Protein AF-A0A6V7JQ93-F1 (afdb_monomer)

Sequence (84 aa):
AQYLIFEKMREEGFVAGAEDVRLTVEILVPSAQVGRIIGKGGQNVRELQRVTGSVIKLSEQQSSPPSADEETTVHIIGPFFSVQ

InterPro domains:
  IPR004087 K Homology domain [SM00322] (21-84)
  IPR004088 K Homology domain, type 1 [PF00013] (24-80)
  IPR036612 K Homology domain, type 1 supe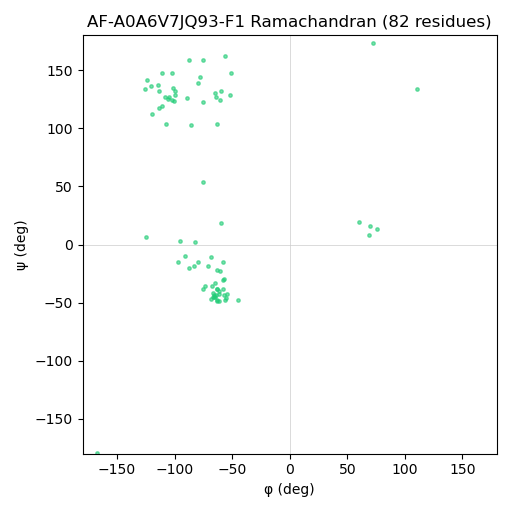rfamily [SSF54791] (19-83)

Nearest PDB structures (foldseek):
  1wvn-assembly1_A  TM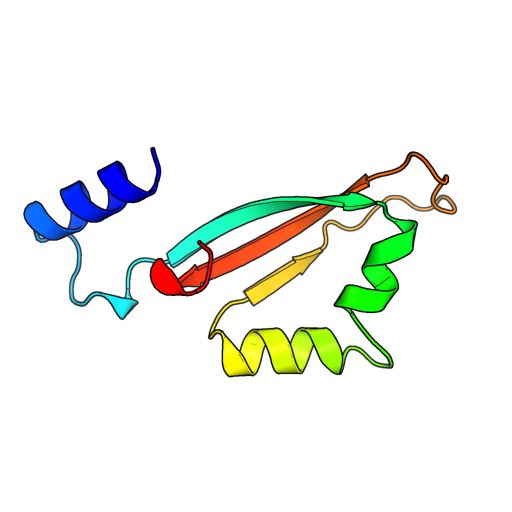=8.895E-01  e=5.862E-05  Homo sapiens
  4lij-assembly1_C  TM=8.550E-01  e=1.488E-04  Homo sapiens
  1dtj-assembly1_A  TM=8.507E-01  e=1.488E-04  Homo sapiens
  6y24-assembly1_A  TM=8.181E-01  e=3.134E-04  Homo sapiens
  1we8-assembly1_A  TM=8.355E-01  e=3.316E-03  Mus musculus

Foldseek 3Di:
DVVVVLVVCVVVVVDPDLFPDKDKDKDWDFPVCVCVCCDDVSPNVVVLCVVLVWDKDWDDDDPDDRDRPDIIIIIIIGGPVSRD

Radius of gyration: 15.51 Å; Cα contacts (8 Å, |Δi|>4): 112; chains: 1; bounding box: 40×21×38 Å

Structure (mmCIF, N/CA/C/O backbone):
data_AF-A0A6V7JQ93-F1
#
_entry.id   AF-A0A6V7JQ93-F1
#
loop_
_atom_site.group_PDB
_atom_site.id
_atom_site.type_symbol
_atom_site.label_atom_id
_atom_site.label_alt_id
_atom_site.label_comp_id
_atom_site.label_asym_id
_atom_site.label_entity_id
_atom_site.label_seq_id
_atom_site.pdbx_PDB_ins_code
_atom_site.Cartn_x
_atom_site.Cartn_y
_atom_site.Cartn_z
_atom_site.occupancy
_atom_site.B_iso_or_equiv
_atom_site.auth_seq_id
_atom_site.auth_comp_id
_atom_site.auth_asym_id
_atom_site.auth_atom_id
_atom_site.pdbx_PDB_model_num
ATOM 1 N N . ALA A 1 1 ? 12.845 11.077 -2.598 1.00 75.94 1 ALA A N 1
ATOM 2 C CA . ALA A 1 1 ? 14.034 10.240 -2.317 1.00 75.94 1 ALA A CA 1
ATOM 3 C C . ALA A 1 1 ? 13.944 8.870 -2.993 1.00 75.94 1 ALA A C 1
ATOM 5 O O . ALA A 1 1 ? 14.834 8.557 -3.768 1.00 75.94 1 ALA A O 1
ATOM 6 N N . GLN A 1 2 ? 12.872 8.093 -2.783 1.00 78.69 2 GLN A N 1
ATOM 7 C CA . GLN A 1 2 ? 12.703 6.749 -3.372 1.00 78.69 2 GLN A CA 1
ATOM 8 C C . GLN A 1 2 ? 12.846 6.708 -4.907 1.00 78.69 2 GLN A C 1
ATOM 10 O O . GLN A 1 2 ? 13.563 5.856 -5.415 1.00 78.69 2 GLN A O 1
ATOM 15 N N . TYR A 1 3 ? 12.269 7.677 -5.633 1.00 80.81 3 TYR A N 1
ATOM 16 C CA . TYR A 1 3 ? 12.450 7.808 -7.091 1.00 80.81 3 TYR A CA 1
ATOM 17 C C . TYR A 1 3 ? 13.922 7.942 -7.511 1.00 80.81 3 TYR A C 1
ATOM 19 O O . TYR A 1 3 ? 14.362 7.279 -8.439 1.00 80.81 3 TYR A O 1
ATOM 27 N N . LEU A 1 4 ? 14.706 8.756 -6.796 1.00 84.56 4 LEU A N 1
ATOM 28 C CA . LEU A 1 4 ? 16.124 8.966 -7.111 1.00 84.56 4 LEU A CA 1
ATOM 29 C C . LEU A 1 4 ? 16.951 7.698 -6.862 1.00 84.56 4 LEU A C 1
ATOM 31 O O . LEU A 1 4 ? 17.874 7.415 -7.614 1.00 84.56 4 LEU A O 1
ATOM 35 N N . ILE A 1 5 ? 16.604 6.925 -5.827 1.00 85.38 5 ILE A N 1
ATOM 36 C CA . ILE A 1 5 ? 17.244 5.635 -5.535 1.00 85.38 5 ILE A CA 1
ATOM 37 C C . ILE A 1 5 ? 16.920 4.627 -6.644 1.00 85.38 5 ILE A C 1
ATOM 39 O O . ILE A 1 5 ? 17.823 3.958 -7.136 1.00 85.38 5 ILE A O 1
ATOM 43 N N . PHE A 1 6 ? 15.659 4.559 -7.075 1.00 81.31 6 PHE A N 1
ATOM 44 C CA . PHE A 1 6 ? 15.234 3.699 -8.178 1.00 81.31 6 PHE A CA 1
ATOM 45 C C . PHE A 1 6 ? 15.932 4.056 -9.500 1.00 81.31 6 PHE A C 1
ATOM 47 O O . PHE A 1 6 ? 16.497 3.177 -10.148 1.00 81.31 6 PHE A O 1
ATOM 54 N N . GLU A 1 7 ? 15.956 5.341 -9.869 1.00 81.44 7 GLU A N 1
ATOM 55 C CA . GLU A 1 7 ? 16.676 5.835 -11.052 1.00 81.44 7 GLU A CA 1
ATOM 56 C C . GLU A 1 7 ? 18.155 5.438 -11.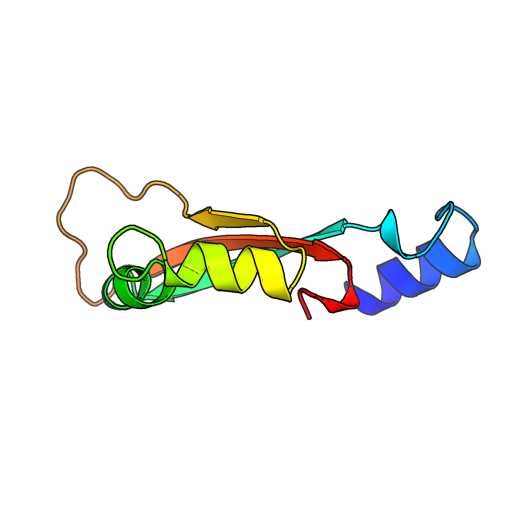002 1.00 81.44 7 GLU A C 1
ATOM 58 O O . GLU A 1 7 ? 18.678 4.885 -11.968 1.00 81.44 7 GLU A O 1
ATOM 63 N N . LYS A 1 8 ? 18.807 5.631 -9.849 1.00 84.81 8 LYS A N 1
ATOM 64 C CA . LYS A 1 8 ? 20.219 5.292 -9.657 1.00 84.81 8 LYS A CA 1
ATOM 65 C C . LYS A 1 8 ? 20.487 3.789 -9.786 1.00 84.81 8 LYS A C 1
ATOM 67 O O . LYS A 1 8 ? 21.439 3.394 -10.451 1.00 84.81 8 LYS A O 1
ATOM 72 N N . MET A 1 9 ? 19.629 2.950 -9.200 1.00 80.75 9 MET A N 1
ATOM 73 C CA . MET A 1 9 ? 19.712 1.488 -9.322 1.00 80.75 9 MET A CA 1
ATOM 74 C C . MET A 1 9 ? 19.554 1.021 -10.774 1.00 80.75 9 MET A C 1
ATOM 76 O O . MET A 1 9 ? 20.263 0.112 -11.211 1.00 80.75 9 MET A O 1
ATOM 80 N N . ARG A 1 10 ? 18.644 1.652 -11.528 1.00 77.56 10 ARG A N 1
ATOM 81 C CA . ARG A 1 10 ? 18.428 1.378 -12.954 1.00 77.56 10 ARG A CA 1
ATOM 82 C C . ARG A 1 10 ? 19.649 1.765 -13.792 1.00 77.56 10 ARG A C 1
ATOM 84 O O . ARG A 1 10 ? 20.056 0.988 -14.649 1.00 77.56 10 ARG A O 1
ATOM 91 N N . GLU A 1 11 ? 20.232 2.937 -13.543 1.00 82.00 11 GLU A N 1
ATOM 92 C CA . GLU A 1 11 ? 21.432 3.425 -14.243 1.00 82.00 11 GLU A CA 1
ATOM 93 C C . GLU A 1 11 ? 22.659 2.537 -14.014 1.00 82.00 11 GLU A C 1
ATOM 95 O O . GLU A 1 11 ? 23.435 2.307 -14.938 1.00 82.00 11 GLU A O 1
ATOM 100 N N . GLU A 1 12 ? 22.832 2.017 -12.799 1.00 81.75 12 GLU A N 1
ATOM 101 C CA . GLU A 1 12 ? 23.982 1.181 -12.435 1.00 81.75 12 GLU A CA 1
ATOM 102 C C . GLU A 1 12 ? 23.826 -0.293 -12.846 1.00 81.75 12 GLU A C 1
ATOM 104 O O . GLU A 1 12 ? 24.712 -1.105 -12.584 1.00 81.75 12 GLU A O 1
ATOM 109 N N . GLY A 1 13 ? 22.723 -0.657 -13.510 1.00 71.69 13 GLY A N 1
ATOM 110 C CA . GLY A 1 13 ? 22.505 -2.014 -14.017 1.00 71.69 13 GLY A CA 1
ATOM 111 C C . GLY A 1 13 ? 22.278 -3.062 -12.923 1.00 71.69 13 GLY A C 1
ATOM 112 O O . GLY A 1 13 ? 22.339 -4.256 -13.202 1.00 71.69 13 GLY A O 1
ATOM 113 N N . PHE A 1 14 ? 21.978 -2.638 -11.689 1.00 69.25 14 PHE A N 1
ATOM 114 C CA . PHE A 1 14 ? 21.625 -3.530 -10.575 1.00 69.25 14 PHE A CA 1
ATOM 115 C C . PHE A 1 14 ? 20.265 -4.218 -10.761 1.00 69.25 14 PHE A C 1
ATOM 117 O O . PHE A 1 14 ? 19.916 -5.122 -10.005 1.00 69.25 14 PHE A O 1
ATOM 124 N N . VAL A 1 15 ? 19.488 -3.782 -11.752 1.00 64.56 15 VAL A N 1
ATOM 125 C CA . VAL A 1 15 ? 18.118 -4.224 -11.992 1.00 64.56 15 VAL A CA 1
ATOM 126 C C . VAL A 1 15 ? 18.093 -5.115 -13.230 1.00 64.56 15 VAL A C 1
ATOM 128 O O . VAL A 1 15 ? 18.137 -4.622 -14.358 1.00 64.56 15 VAL A O 1
ATOM 131 N N . ALA A 1 16 ? 17.995 -6.430 -13.031 1.00 57.22 16 ALA A N 1
ATOM 132 C CA . ALA A 1 16 ? 17.794 -7.411 -14.098 1.00 57.22 16 ALA 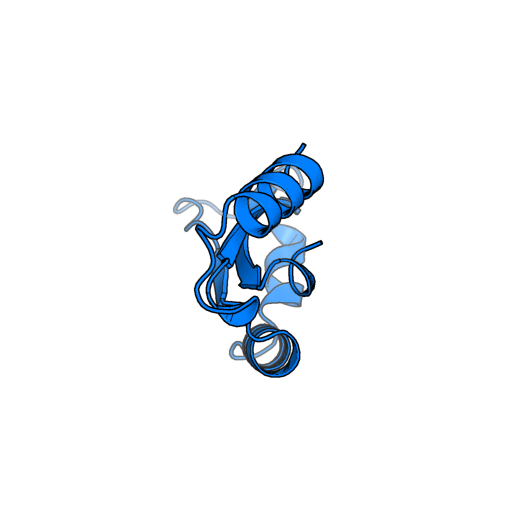A CA 1
ATOM 133 C C . ALA A 1 16 ? 16.332 -7.394 -14.604 1.00 57.22 16 ALA A C 1
ATOM 135 O O . ALA A 1 16 ? 15.661 -8.412 -14.656 1.00 57.22 16 ALA A O 1
ATOM 136 N N . GLY A 1 17 ? 15.829 -6.218 -14.991 1.00 60.75 17 GLY A N 1
ATOM 137 C CA . GLY A 1 17 ? 14.443 -6.002 -15.419 1.00 60.75 17 GLY A CA 1
ATOM 138 C C . GLY A 1 17 ? 13.637 -5.179 -14.412 1.00 60.75 17 GLY A C 1
ATOM 139 O O . GLY A 1 17 ? 13.682 -5.412 -13.209 1.00 60.75 17 GLY A O 1
ATOM 140 N N . ALA A 1 18 ? 12.891 -4.184 -14.903 1.00 57.06 18 ALA A N 1
ATOM 141 C CA . ALA A 1 18 ? 12.165 -3.210 -14.077 1.00 57.06 18 ALA A CA 1
ATOM 142 C C . ALA A 1 18 ? 11.139 -3.830 -13.099 1.00 57.06 18 ALA A C 1
ATOM 144 O O . ALA A 1 18 ? 10.699 -3.154 -12.172 1.00 57.06 18 ALA A O 1
ATOM 145 N N . GLU A 1 19 ? 10.777 -5.102 -13.287 1.00 61.41 19 GLU A N 1
ATOM 146 C CA . GLU A 1 19 ? 9.854 -5.852 -12.428 1.00 61.41 19 GLU A CA 1
ATOM 147 C C . GLU A 1 19 ? 10.501 -6.395 -11.138 1.00 61.41 19 GLU A C 1
ATOM 149 O O . GLU A 1 19 ? 9.780 -6.739 -10.197 1.00 61.41 19 GLU A O 1
ATOM 154 N N . ASP A 1 20 ? 11.837 -6.417 -11.049 1.00 68.94 20 ASP A N 1
ATOM 155 C CA . ASP A 1 20 ? 12.555 -6.943 -9.878 1.00 68.94 20 ASP A CA 1
ATOM 156 C C . ASP A 1 20 ? 12.684 -5.930 -8.733 1.00 68.94 20 ASP A C 1
ATOM 158 O O . ASP A 1 20 ? 12.915 -6.313 -7.581 1.00 68.94 20 ASP A O 1
ATOM 162 N N . VAL A 1 21 ? 12.501 -4.631 -8.999 1.00 77.00 21 VAL A N 1
ATOM 163 C CA . VAL A 1 21 ? 12.571 -3.619 -7.937 1.00 77.00 21 VAL A CA 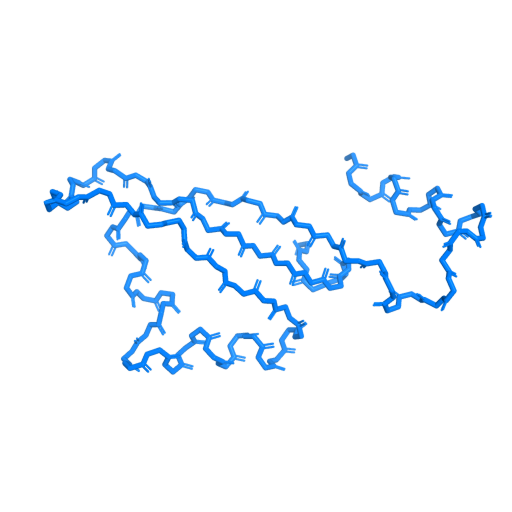1
ATOM 164 C C . VAL A 1 21 ? 11.220 -3.478 -7.261 1.00 77.00 21 VAL A C 1
ATOM 166 O O . VAL A 1 21 ? 10.302 -2.825 -7.764 1.00 77.00 21 VAL A O 1
ATOM 169 N N . ARG A 1 22 ? 11.126 -4.066 -6.071 1.00 83.44 22 ARG A N 1
ATOM 170 C CA . ARG A 1 22 ? 9.981 -3.906 -5.180 1.00 83.44 22 ARG A CA 1
ATOM 171 C C . ARG A 1 22 ? 10.293 -2.887 -4.098 1.00 83.44 22 ARG A C 1
ATOM 173 O O . ARG A 1 22 ? 11.304 -3.003 -3.409 1.00 83.44 22 ARG A O 1
ATOM 180 N N . LEU A 1 23 ? 9.408 -1.913 -3.930 1.00 86.19 23 LEU A N 1
ATOM 181 C CA . LEU A 1 23 ? 9.464 -0.969 -2.824 1.00 86.19 23 LEU A CA 1
ATOM 182 C C . LEU A 1 23 ? 8.438 -1.345 -1.762 1.00 86.19 23 LEU A C 1
ATOM 184 O O . LEU A 1 23 ? 7.356 -1.835 -2.079 1.00 86.19 23 LEU A O 1
ATOM 188 N N . THR A 1 24 ? 8.788 -1.060 -0.512 1.00 88.81 24 THR A N 1
ATOM 189 C CA . THR A 1 24 ? 7.859 -1.068 0.616 1.00 88.81 24 THR A CA 1
ATOM 190 C C . THR A 1 24 ? 7.490 0.371 0.938 1.00 88.81 24 THR A C 1
ATOM 192 O O . THR A 1 24 ? 8.369 1.197 1.190 1.00 88.81 24 THR A O 1
ATOM 195 N N . VAL A 1 25 ? 6.195 0.660 0.940 1.00 90.56 25 VAL A N 1
ATOM 196 C CA . VAL A 1 25 ? 5.629 1.934 1.373 1.00 90.56 25 VAL A CA 1
ATOM 197 C C . VAL A 1 25 ? 4.805 1.698 2.625 1.00 90.56 25 VAL A C 1
ATOM 199 O O . VAL A 1 25 ? 3.994 0.776 2.679 1.00 90.56 25 VAL A O 1
ATOM 202 N N . GLU A 1 26 ? 5.028 2.540 3.624 1.00 91.69 26 GLU A N 1
ATOM 203 C CA . GLU A 1 26 ? 4.274 2.552 4.869 1.00 91.69 26 GLU A CA 1
ATOM 204 C C . GLU A 1 26 ? 3.377 3.780 4.890 1.00 91.69 26 GLU A C 1
ATOM 206 O O . GLU A 1 26 ? 3.838 4.905 4.688 1.00 91.69 26 GLU A O 1
ATOM 211 N N . ILE A 1 27 ? 2.089 3.555 5.132 1.00 91.25 27 ILE A N 1
ATOM 212 C CA . ILE A 1 27 ? 1.115 4.623 5.332 1.00 91.25 27 ILE A CA 1
ATOM 213 C C . ILE A 1 27 ? 0.416 4.431 6.672 1.00 91.25 27 ILE A C 1
ATOM 215 O O . ILE A 1 27 ? 0.101 3.308 7.071 1.00 91.25 27 ILE A O 1
ATOM 219 N N . LEU A 1 28 ? 0.168 5.541 7.357 1.00 91.75 28 LEU A N 1
ATOM 220 C CA . LEU A 1 28 ? -0.675 5.581 8.542 1.00 91.75 28 LEU A CA 1
ATOM 221 C C . LEU A 1 28 ? -2.108 5.833 8.090 1.00 91.75 28 LEU A C 1
ATOM 223 O O . LEU A 1 28 ? -2.383 6.757 7.323 1.00 91.75 28 LEU A O 1
ATOM 227 N N . VAL A 1 29 ? -3.011 4.959 8.513 1.00 90.94 29 VAL A N 1
ATOM 228 C CA . VAL A 1 29 ? -4.434 5.056 8.201 1.00 90.94 29 VAL A CA 1
ATOM 229 C C . VAL A 1 29 ? -5.193 5.035 9.515 1.00 90.94 29 VAL A C 1
ATOM 231 O O . VAL A 1 29 ? -4.923 4.149 10.322 1.00 90.94 29 VAL A O 1
ATOM 234 N N . PRO A 1 30 ? -6.181 5.921 9.732 1.00 91.06 30 PRO A N 1
ATO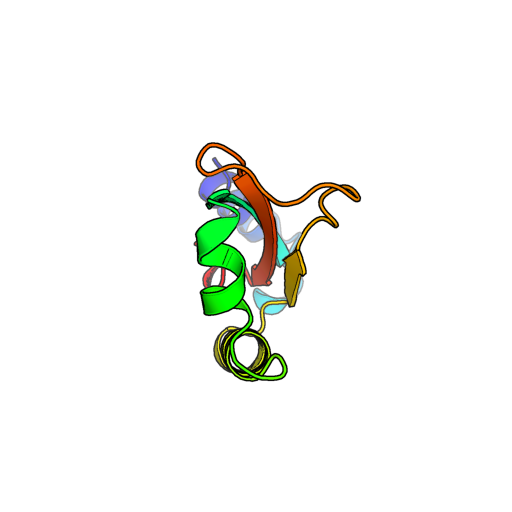M 235 C CA . PRO A 1 30 ? -7.030 5.833 10.912 1.00 91.06 30 PRO A CA 1
ATOM 236 C C . PRO A 1 30 ? -7.603 4.422 11.050 1.00 91.06 30 PRO A C 1
ATOM 238 O O . PRO A 1 30 ? -8.191 3.897 10.096 1.00 91.06 30 PRO A O 1
ATOM 241 N N . SER A 1 31 ? -7.467 3.802 12.220 1.00 88.38 31 SER A N 1
ATOM 242 C CA . SER A 1 31 ? -7.832 2.396 12.435 1.00 88.38 31 SER A CA 1
ATOM 243 C C . SER A 1 31 ? -9.308 2.138 12.101 1.00 88.38 31 SER A C 1
ATOM 245 O O . SER A 1 31 ? -9.668 1.094 11.553 1.00 88.38 31 SER A O 1
ATOM 247 N N . ALA A 1 32 ? -10.169 3.145 12.294 1.00 87.62 32 ALA A N 1
ATOM 248 C CA . ALA A 1 32 ? -11.579 3.128 11.895 1.00 87.62 32 ALA A CA 1
ATOM 249 C C . ALA A 1 32 ? -11.819 2.961 10.375 1.00 87.62 32 ALA A C 1
ATOM 251 O O . ALA A 1 32 ? -12.898 2.537 9.956 1.00 87.62 32 ALA A O 1
ATOM 252 N N . GLN A 1 33 ? -10.842 3.296 9.527 1.00 88.56 33 GLN A N 1
ATOM 253 C CA . GLN A 1 33 ? -10.938 3.213 8.066 1.00 88.56 33 GLN A CA 1
ATOM 254 C C . GLN A 1 33 ? -10.331 1.929 7.486 1.00 88.56 33 GLN A C 1
ATOM 256 O O . GLN A 1 33 ? -10.659 1.563 6.354 1.00 88.56 33 GLN A O 1
ATOM 261 N N . VAL A 1 34 ? -9.526 1.190 8.255 1.00 89.50 34 VAL A N 1
ATOM 262 C CA . VAL A 1 34 ? -8.858 -0.042 7.795 1.00 89.50 34 VAL A CA 1
ATOM 263 C C . VAL A 1 34 ? -9.848 -1.094 7.305 1.00 89.50 34 VAL A C 1
ATOM 265 O O . VAL A 1 34 ? -9.627 -1.725 6.271 1.00 89.50 34 VAL A O 1
ATOM 268 N N . GLY A 1 35 ? -10.997 -1.232 7.972 1.00 90.38 35 GLY A N 1
ATOM 269 C CA . GLY A 1 35 ? -12.047 -2.158 7.541 1.00 90.38 35 GLY A CA 1
ATOM 270 C C . GLY A 1 35 ? -12.547 -1.899 6.112 1.00 90.38 35 GLY A C 1
ATOM 271 O O . GLY A 1 35 ? -12.922 -2.841 5.413 1.00 90.38 35 GLY A O 1
ATOM 272 N N . ARG A 1 36 ? -12.502 -0.645 5.633 1.00 91.50 36 ARG A N 1
ATOM 273 C CA . ARG A 1 36 ? -12.853 -0.302 4.243 1.00 91.50 36 ARG A CA 1
ATOM 274 C C . ARG A 1 36 ? -11.775 -0.737 3.256 1.00 91.50 36 ARG A C 1
ATOM 276 O O . ARG A 1 36 ? -12.120 -1.188 2.170 1.00 91.50 36 ARG A O 1
ATOM 283 N N . ILE A 1 37 ? -10.502 -0.651 3.644 1.00 91.25 37 ILE A N 1
ATOM 284 C CA . ILE A 1 37 ? -9.378 -1.142 2.836 1.00 91.25 37 ILE A CA 1
ATOM 285 C C . ILE A 1 37 ? -9.496 -2.660 2.658 1.00 91.25 37 ILE A C 1
ATOM 287 O O . ILE A 1 37 ? -9.431 -3.150 1.532 1.00 91.25 37 ILE A O 1
ATOM 291 N N . ILE A 1 38 ? -9.747 -3.399 3.745 1.00 93.00 38 ILE A N 1
ATOM 292 C CA . ILE A 1 38 ? -9.924 -4.861 3.712 1.00 93.00 38 ILE A CA 1
ATOM 293 C C . ILE A 1 38 ? -11.157 -5.239 2.876 1.00 93.00 38 ILE A C 1
ATOM 295 O O . ILE A 1 38 ? -11.090 -6.098 1.990 1.00 93.00 38 ILE A O 1
ATOM 299 N N . GLY A 1 39 ? -12.287 -4.579 3.138 1.00 93.44 39 GLY A N 1
ATOM 300 C CA . GLY A 1 39 ? -13.583 -4.918 2.562 1.00 93.44 39 GLY A CA 1
ATOM 301 C C . GLY A 1 39 ? -14.179 -6.206 3.142 1.00 93.44 39 GLY A C 1
ATOM 302 O O . GLY A 1 39 ? -13.556 -6.941 3.911 1.00 93.44 39 GLY A O 1
ATOM 303 N N . LYS A 1 40 ? -15.426 -6.509 2.768 1.00 95.06 40 LYS A N 1
ATOM 304 C CA . LYS A 1 40 ? -16.132 -7.704 3.258 1.00 95.06 40 LYS A CA 1
ATOM 305 C C . LYS A 1 40 ? -15.374 -8.973 2.852 1.00 95.06 40 LYS A C 1
ATOM 307 O O . LYS A 1 40 ? -15.089 -9.173 1.674 1.00 95.06 40 LYS A O 1
ATOM 312 N N . GLY A 1 41 ? -15.020 -9.810 3.829 1.00 93.44 41 GLY A N 1
ATOM 313 C CA . GLY A 1 41 ? -14.270 -11.053 3.598 1.00 93.44 41 GLY A CA 1
ATOM 314 C C . GLY A 1 41 ? -12.890 -10.865 2.948 1.00 93.44 41 GLY A C 1
ATOM 315 O O . GLY A 1 41 ? -12.372 -11.809 2.349 1.00 93.44 41 GLY A O 1
ATOM 316 N N . GLY A 1 42 ? -12.314 -9.657 3.006 1.00 94.12 42 GLY A N 1
ATOM 317 C CA . GLY A 1 42 ? -11.043 -9.341 2.349 1.00 94.12 42 GLY A CA 1
ATOM 318 C C . GLY A 1 42 ? -11.137 -9.145 0.832 1.00 94.12 42 GLY A C 1
ATOM 319 O O . GLY A 1 42 ? -10.109 -9.161 0.160 1.00 94.12 42 GLY A O 1
ATOM 320 N N . GLN A 1 43 ? -12.339 -9.004 0.260 1.00 96.94 43 GLN A N 1
ATOM 321 C CA . GLN A 1 43 ? -12.511 -8.892 -1.194 1.00 96.94 43 GLN A CA 1
ATOM 322 C C . GLN A 1 43 ? -11.798 -7.665 -1.778 1.00 96.94 43 GLN A C 1
ATOM 324 O O . GLN A 1 43 ? -11.140 -7.782 -2.808 1.00 96.94 43 GLN A O 1
ATOM 329 N N . ASN A 1 44 ? -11.896 -6.511 -1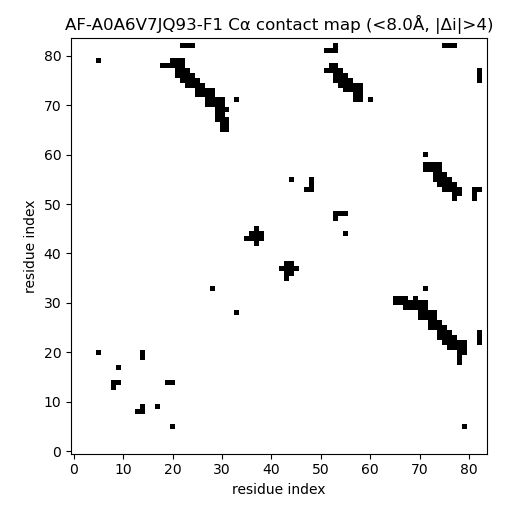.113 1.00 95.75 44 ASN A N 1
ATOM 330 C CA . ASN A 1 44 ? -11.342 -5.263 -1.631 1.00 95.75 44 ASN A CA 1
ATOM 331 C C . ASN A 1 44 ? -9.808 -5.292 -1.636 1.00 95.75 44 ASN A C 1
ATOM 333 O O . ASN A 1 44 ? -9.190 -5.024 -2.661 1.00 95.75 44 ASN A O 1
ATOM 337 N N . VAL A 1 45 ? -9.186 -5.716 -0.530 1.00 95.31 45 VAL A N 1
ATOM 338 C CA . VAL A 1 45 ? -7.719 -5.830 -0.462 1.00 95.31 45 VAL A CA 1
ATOM 339 C C . VAL A 1 45 ? -7.170 -6.890 -1.422 1.00 95.31 45 VAL A C 1
ATOM 341 O O . VAL A 1 45 ? -6.088 -6.716 -1.972 1.00 95.31 45 VAL A O 1
ATOM 344 N N . ARG A 1 46 ? -7.898 -7.985 -1.680 1.00 95.62 46 ARG A N 1
ATOM 345 C CA . ARG A 1 46 ? -7.492 -8.977 -2.693 1.00 95.62 46 ARG A CA 1
ATOM 346 C C . ARG A 1 46 ? -7.541 -8.405 -4.103 1.00 95.62 46 ARG A C 1
ATOM 348 O O . ARG A 1 46 ? -6.620 -8.651 -4.874 1.00 95.62 46 ARG A O 1
ATOM 355 N N . GLU A 1 47 ? -8.578 -7.641 -4.426 1.00 95.81 47 GLU A N 1
ATOM 356 C CA . GLU A 1 47 ? -8.687 -6.999 -5.735 1.00 95.81 47 GLU A CA 1
ATOM 357 C C . GLU A 1 47 ? -7.602 -5.939 -5.934 1.00 95.81 47 GLU A C 1
ATOM 359 O O . GLU A 1 47 ? -6.946 -5.930 -6.972 1.00 95.81 47 GLU A O 1
ATOM 364 N N . LEU A 1 48 ? -7.334 -5.116 -4.915 1.00 93.38 48 LEU A N 1
ATOM 365 C CA . LEU A 1 48 ? -6.235 -4.148 -4.947 1.00 93.38 48 LEU A CA 1
ATOM 366 C C . LEU A 1 48 ? -4.895 -4.831 -5.223 1.00 93.38 48 LEU A C 1
ATOM 368 O O . LEU A 1 48 ? -4.161 -4.400 -6.109 1.00 93.38 48 LEU A O 1
ATOM 372 N N . GLN A 1 49 ? -4.596 -5.924 -4.520 1.00 94.50 49 GLN A N 1
ATOM 373 C CA . GLN A 1 49 ? -3.372 -6.695 -4.748 1.00 94.50 49 GLN A CA 1
ATOM 374 C C . GLN A 1 49 ? -3.323 -7.302 -6.160 1.00 94.50 49 GLN A C 1
ATOM 376 O O . GLN A 1 49 ? -2.276 -7.284 -6.801 1.00 94.50 49 GLN A O 1
ATOM 381 N N . ARG A 1 50 ? -4.458 -7.784 -6.688 1.00 94.62 50 ARG A N 1
ATOM 382 C CA . ARG A 1 50 ? -4.554 -8.344 -8.046 1.00 94.62 50 ARG A CA 1
ATOM 383 C C . ARG A 1 50 ? -4.296 -7.300 -9.132 1.00 94.62 50 ARG A C 1
ATOM 385 O O . ARG A 1 50 ? -3.585 -7.593 -10.085 1.00 94.62 50 ARG A O 1
ATOM 392 N N . VAL A 1 51 ? -4.890 -6.115 -9.008 1.00 93.00 51 VAL A N 1
ATOM 393 C CA . VAL A 1 51 ? -4.804 -5.053 -10.025 1.00 93.00 51 VAL A CA 1
ATOM 394 C C . VAL A 1 51 ? -3.443 -4.361 -9.995 1.00 93.00 51 V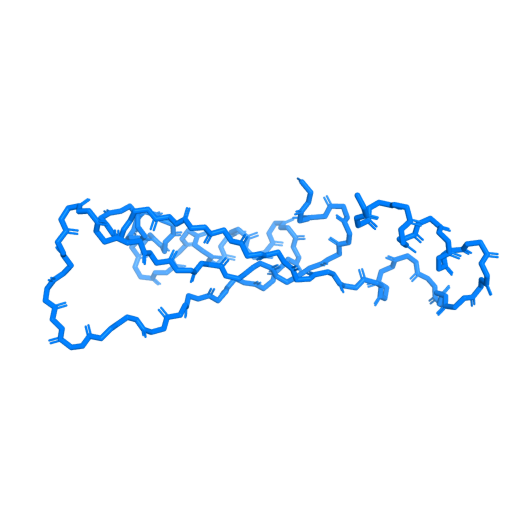AL A C 1
ATOM 396 O O . VAL A 1 51 ? -2.903 -4.036 -11.046 1.00 93.00 51 VAL A O 1
ATOM 399 N N . THR A 1 52 ? -2.880 -4.145 -8.804 1.00 90.44 52 THR A N 1
ATOM 400 C CA . THR A 1 52 ? -1.606 -3.422 -8.639 1.00 90.44 52 THR A CA 1
ATOM 401 C C . THR A 1 52 ? -0.377 -4.326 -8.739 1.00 90.44 52 THR A C 1
ATOM 403 O O . THR A 1 52 ? 0.727 -3.833 -8.961 1.00 90.44 52 THR A O 1
ATOM 406 N N . GLY A 1 53 ? -0.536 -5.638 -8.539 1.00 90.38 53 GLY A N 1
ATOM 407 C CA . GLY A 1 53 ? 0.591 -6.558 -8.358 1.00 90.38 53 GLY A CA 1
ATOM 408 C C . GLY A 1 53 ? 1.338 -6.354 -7.033 1.00 90.38 53 GLY A C 1
ATOM 409 O O . GLY A 1 53 ? 2.396 -6.950 -6.826 1.00 90.38 53 GLY A O 1
ATOM 410 N N . SER A 1 54 ? 0.805 -5.519 -6.137 1.00 92.56 54 SER A N 1
ATOM 411 C 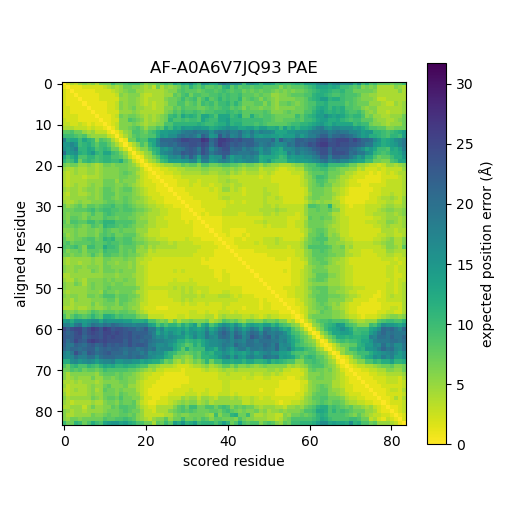CA . SER A 1 54 ? 1.365 -5.258 -4.814 1.00 92.56 54 SER A CA 1
ATOM 412 C C . SER A 1 54 ? 0.845 -6.261 -3.786 1.00 92.56 54 SER A C 1
ATOM 414 O O . SER A 1 54 ? -0.213 -6.867 -3.939 1.00 92.56 54 SER A O 1
ATOM 416 N N . VAL A 1 55 ? 1.578 -6.405 -2.691 1.00 93.69 55 VAL A N 1
ATOM 417 C CA . VAL A 1 55 ? 1.197 -7.126 -1.480 1.00 93.69 55 VAL A CA 1
ATOM 418 C C . VAL A 1 55 ? 0.851 -6.092 -0.421 1.00 93.69 55 VAL A C 1
ATOM 420 O O . VAL A 1 55 ? 1.657 -5.211 -0.132 1.00 93.69 55 VAL A O 1
ATOM 423 N N . ILE A 1 56 ? -0.334 -6.205 0.173 1.00 94.06 56 ILE A N 1
ATOM 424 C CA . ILE A 1 56 ? -0.813 -5.267 1.193 1.00 94.06 56 ILE A CA 1
ATOM 425 C C . ILE A 1 56 ? -0.860 -6.001 2.531 1.00 94.06 56 ILE A C 1
ATOM 427 O O . ILE A 1 56 ? -1.573 -6.995 2.674 1.00 94.06 56 ILE A O 1
ATOM 431 N N . LYS A 1 57 ? -0.099 -5.515 3.513 1.00 92.44 57 LYS A N 1
ATOM 432 C CA . LYS A 1 57 ? -0.042 -6.059 4.874 1.00 92.44 57 LYS A CA 1
ATOM 433 C C . LYS A 1 57 ? -0.453 -4.995 5.877 1.00 92.44 57 LYS A C 1
ATOM 435 O O . LYS A 1 57 ? -0.023 -3.852 5.796 1.00 92.44 57 LYS A O 1
ATOM 440 N N . LEU A 1 58 ? -1.264 -5.387 6.844 1.00 88.88 58 LEU A N 1
ATOM 441 C CA . LEU A 1 58 ? -1.654 -4.541 7.964 1.00 88.88 58 LEU A CA 1
ATOM 442 C C . LEU A 1 58 ? -0.823 -4.967 9.170 1.00 88.88 58 LEU A C 1
ATOM 444 O O . LEU A 1 58 ? -0.690 -6.169 9.405 1.00 88.88 58 LEU A O 1
ATOM 448 N N . SER A 1 59 ? -0.265 -4.017 9.915 1.00 81.31 59 SER A N 1
ATOM 449 C CA . SER A 1 59 ? 0.298 -4.337 11.227 1.00 81.31 59 SER A CA 1
ATOM 450 C C . SER A 1 59 ? -0.830 -4.781 12.153 1.00 81.31 59 SER A C 1
ATOM 452 O O . SER A 1 59 ? -1.859 -4.109 12.234 1.00 81.31 59 SER A O 1
ATOM 454 N N . GLU A 1 60 ? -0.654 -5.910 12.839 1.00 64.06 60 GLU A N 1
ATOM 455 C CA . GLU A 1 60 ? -1.597 -6.357 13.864 1.00 64.06 60 GLU A CA 1
ATOM 456 C C . GLU A 1 60 ? -1.610 -5.323 14.996 1.00 64.06 60 GLU A C 1
ATOM 458 O O . GLU A 1 60 ? -0.664 -5.227 15.779 1.00 64.06 60 GLU A O 1
ATOM 463 N N . GLN A 1 61 ? -2.660 -4.500 15.049 1.00 59.12 61 GLN A N 1
ATOM 464 C CA . GLN A 1 61 ? -2.885 -3.627 16.193 1.00 59.12 61 GLN A CA 1
ATOM 465 C C . GLN A 1 61 ? -3.478 -4.410 17.357 1.00 59.12 61 GLN A C 1
ATOM 467 O O . GLN A 1 61 ? -4.235 -5.367 17.189 1.00 59.12 61 GLN A O 1
ATOM 472 N N . GLN A 1 62 ? -3.028 -3.990 18.534 1.00 56.72 62 GLN A N 1
ATOM 473 C CA . GLN A 1 62 ? -3.151 -4.634 19.831 1.00 56.72 62 GLN A CA 1
ATOM 474 C C . GLN A 1 62 ? -4.601 -4.931 20.226 1.00 56.72 62 GLN A C 1
ATOM 476 O O . GLN A 1 62 ? -5.554 -4.360 19.711 1.00 56.72 62 GLN A O 1
ATOM 481 N N . SER A 1 63 ? -4.737 -5.834 21.194 1.00 54.12 63 SER A N 1
ATOM 482 C CA . SER A 1 63 ? -5.956 -6.443 21.742 1.00 54.12 63 SER A CA 1
ATOM 483 C C . SER A 1 63 ? -7.000 -5.490 22.364 1.00 54.12 63 SER A C 1
ATOM 485 O O . SER A 1 63 ? -7.851 -5.943 23.130 1.00 54.12 63 SER A O 1
ATOM 487 N N . SER A 1 64 ? -6.959 -4.190 22.073 1.00 59.22 64 SER A N 1
ATOM 488 C CA . SER A 1 64 ? -7.907 -3.175 22.540 1.00 59.22 64 SER A CA 1
ATOM 489 C C . SER A 1 64 ? -8.768 -2.634 21.391 1.00 59.22 64 SER A C 1
ATOM 491 O O . SER A 1 64 ? -8.302 -2.558 20.257 1.00 59.22 64 SER A O 1
ATOM 493 N N . PRO A 1 65 ? -10.033 -2.255 21.650 1.00 62.75 65 PRO A N 1
ATOM 494 C CA . PRO A 1 65 ? -10.872 -1.627 20.637 1.00 62.75 65 PRO A CA 1
ATOM 495 C C . PRO A 1 65 ? -10.216 -0.324 20.148 1.00 62.75 65 PRO A C 1
ATOM 497 O O . PRO A 1 65 ? -9.803 0.475 20.993 1.00 62.75 65 PRO A O 1
ATOM 500 N N . PRO A 1 66 ? -10.134 -0.101 18.822 1.00 63.72 66 PRO A N 1
ATOM 501 C CA . PRO A 1 66 ? -9.444 1.056 18.279 1.00 63.72 66 PRO A CA 1
ATOM 502 C C . PRO A 1 66 ? -10.148 2.343 18.700 1.00 63.72 66 PRO A C 1
ATOM 504 O O . PRO A 1 66 ? -11.362 2.490 18.514 1.00 63.72 66 PRO A O 1
ATOM 507 N N . SER A 1 67 ? -9.394 3.272 19.282 1.00 68.81 67 SER A N 1
ATOM 508 C CA . SER A 1 67 ? -9.885 4.625 19.544 1.00 68.81 67 SER A CA 1
ATOM 509 C C . SER A 1 67 ? -9.930 5.428 18.236 1.00 68.81 67 SER A C 1
ATOM 511 O O . SER A 1 67 ? -9.290 5.076 17.246 1.00 68.81 67 SER A O 1
ATOM 513 N N . ALA A 1 68 ? -10.735 6.495 18.187 1.00 67.00 68 ALA A N 1
ATOM 514 C CA . ALA A 1 68 ? -10.910 7.289 16.963 1.00 67.00 68 ALA A CA 1
ATOM 515 C C . ALA A 1 68 ? -9.616 7.983 16.490 1.00 67.00 68 ALA A C 1
ATOM 517 O O . ALA A 1 68 ? -9.504 8.291 15.305 1.00 67.00 68 ALA A O 1
ATOM 518 N N . ASP A 1 69 ? -8.663 8.181 17.403 1.00 77.88 69 ASP A N 1
ATOM 519 C CA . ASP A 1 69 ? -7.346 8.773 17.147 1.00 77.88 69 ASP A CA 1
ATOM 520 C C . ASP A 1 69 ? -6.248 7.721 16.909 1.00 77.88 69 ASP A C 1
ATOM 522 O O . ASP A 1 69 ? -5.080 8.069 16.756 1.00 77.88 69 ASP A O 1
ATOM 526 N N . GLU A 1 70 ? -6.590 6.429 16.901 1.00 86.31 70 GLU A N 1
ATOM 527 C CA . GLU A 1 70 ? -5.619 5.375 16.623 1.00 86.31 70 GLU A CA 1
ATOM 528 C C . GLU A 1 70 ? -5.364 5.252 15.114 1.00 86.31 70 GLU A C 1
ATOM 530 O O . GLU A 1 70 ? -6.286 5.317 14.293 1.00 86.31 70 GLU A O 1
ATOM 535 N N . GLU A 1 71 ? -4.096 5.061 14.750 1.00 89.31 71 GLU A N 1
ATOM 536 C CA . GLU A 1 71 ? -3.662 4.821 13.377 1.00 89.31 71 GLU A CA 1
ATOM 537 C C . GLU A 1 71 ? -3.075 3.416 13.244 1.00 89.31 71 GLU A C 1
ATOM 539 O O . GLU A 1 71 ? -2.294 2.967 14.082 1.00 89.31 71 GLU A O 1
ATOM 544 N N . THR A 1 72 ? -3.420 2.728 12.159 1.00 89.56 72 THR A N 1
ATOM 545 C CA . THR A 1 72 ? -2.822 1.464 11.736 1.00 89.56 72 THR A CA 1
ATOM 546 C C . THR A 1 72 ? -1.790 1.718 10.651 1.00 89.56 72 THR A C 1
ATOM 548 O O . THR A 1 72 ? -2.087 2.355 9.637 1.00 89.56 72 THR A O 1
ATOM 551 N N . THR A 1 73 ? -0.606 1.129 10.797 1.00 92.19 73 THR A N 1
ATOM 552 C CA . THR A 1 73 ? 0.372 1.079 9.708 1.00 92.19 73 THR A CA 1
ATOM 553 C C . THR A 1 73 ? -0.042 0.046 8.662 1.00 92.19 73 THR A C 1
ATOM 555 O O . THR A 1 73 ? -0.181 -1.149 8.951 1.00 92.19 73 THR A O 1
ATOM 558 N N . VAL A 1 74 ? -0.194 0.500 7.423 1.00 93.06 74 VAL A N 1
ATOM 559 C CA . VAL A 1 74 ? -0.398 -0.344 6.245 1.00 93.06 74 VAL A CA 1
ATOM 560 C C . VAL A 1 74 ? 0.891 -0.366 5.436 1.00 93.06 74 VAL A C 1
ATOM 562 O O . VAL A 1 74 ? 1.403 0.680 5.046 1.00 93.06 74 VAL A O 1
ATOM 565 N N . HIS A 1 75 ? 1.392 -1.564 5.164 1.00 93.31 75 HIS A N 1
ATOM 566 C CA . HIS A 1 75 ? 2.558 -1.803 4.328 1.00 93.31 75 HIS A CA 1
ATOM 567 C C . HIS A 1 75 ? 2.101 -2.231 2.936 1.00 93.31 75 HIS A C 1
ATOM 569 O O . HIS A 1 75 ? 1.393 -3.231 2.789 1.00 93.31 75 HIS A O 1
ATOM 575 N N . ILE A 1 76 ? 2.535 -1.507 1.914 1.00 93.38 76 ILE A N 1
ATOM 576 C CA . ILE A 1 76 ? 2.285 -1.816 0.508 1.00 93.38 76 ILE A CA 1
ATOM 577 C C . ILE A 1 76 ? 3.628 -2.168 -0.123 1.00 93.38 76 ILE A C 1
ATOM 579 O O . ILE A 1 76 ? 4.541 -1.350 -0.142 1.00 93.38 76 ILE A O 1
ATOM 583 N N . ILE A 1 77 ? 3.760 -3.401 -0.603 1.00 91.94 77 ILE A N 1
ATOM 584 C CA . ILE A 1 77 ? 5.007 -3.939 -1.148 1.00 91.94 77 ILE A CA 1
ATOM 585 C C . ILE A 1 77 ? 4.768 -4.324 -2.598 1.00 91.94 77 ILE A C 1
ATOM 587 O O . ILE A 1 77 ? 4.042 -5.277 -2.861 1.00 91.94 77 ILE A O 1
ATOM 591 N N . GLY A 1 78 ? 5.382 -3.639 -3.549 1.00 91.00 78 GLY A N 1
ATOM 592 C CA . GLY A 1 78 ? 5.110 -3.900 -4.960 1.00 91.00 78 GLY A CA 1
ATOM 593 C C . GLY A 1 78 ? 6.111 -3.240 -5.893 1.00 91.00 78 GLY A C 1
ATOM 594 O O . GLY A 1 78 ? 7.051 -2.600 -5.416 1.00 91.00 78 GLY A O 1
ATOM 595 N N . PRO A 1 79 ? 5.936 -3.412 -7.213 1.00 87.56 79 PRO A N 1
ATOM 596 C CA . PRO A 1 79 ? 6.737 -2.717 -8.214 1.00 87.56 79 PRO A CA 1
ATOM 597 C C . PRO A 1 79 ? 6.765 -1.210 -7.952 1.00 87.56 79 PRO A C 1
ATOM 599 O O . PRO A 1 79 ? 5.768 -0.656 -7.490 1.00 87.56 79 PRO A O 1
ATOM 602 N N . PHE A 1 80 ? 7.873 -0.545 -8.294 1.00 81.12 80 PHE A N 1
ATOM 603 C CA . PHE A 1 80 ? 8.041 0.904 -8.106 1.00 81.12 80 PHE A CA 1
ATOM 604 C C . PHE A 1 80 ? 6.805 1.715 -8.546 1.00 81.12 80 PHE A C 1
ATOM 606 O O . PHE A 1 80 ? 6.292 2.534 -7.790 1.00 81.12 80 PHE A O 1
ATOM 613 N N . PHE A 1 81 ? 6.281 1.427 -9.741 1.00 79.25 81 PHE A N 1
ATOM 614 C CA . PHE A 1 81 ? 5.135 2.132 -10.326 1.00 79.25 81 PHE A CA 1
ATOM 615 C C . PHE A 1 81 ? 3.791 1.830 -9.648 1.00 79.25 81 PHE A C 1
ATOM 617 O O . PHE A 1 81 ? 2.839 2.583 -9.823 1.00 79.25 81 PHE A O 1
ATOM 624 N N . SER A 1 82 ? 3.698 0.734 -8.897 1.00 81.81 82 SER A N 1
ATOM 625 C CA . SER A 1 82 ? 2.460 0.278 -8.258 1.00 81.81 82 SER A CA 1
ATOM 626 C C . SER A 1 82 ? 2.268 0.824 -6.845 1.00 81.81 82 SER A C 1
ATOM 628 O O . SER A 1 82 ? 1.214 0.600 -6.250 1.00 81.81 82 SER A O 1
ATOM 630 N N . VAL A 1 83 ? 3.290 1.468 -6.276 1.00 77.12 83 VAL A N 1
ATOM 631 C CA . VAL A 1 83 ? 3.302 1.906 -4.870 1.00 77.12 83 VAL A CA 1
ATOM 632 C C . VAL A 1 83 ? 3.581 3.402 -4.696 1.00 77.12 83 VAL A C 1
ATOM 634 O O . VAL A 1 83 ? 3.742 3.849 -3.564 1.00 77.12 83 VAL A O 1
ATOM 637 N N . GLN A 1 84 ? 3.642 4.161 -5.796 1.00 72.00 84 GLN A N 1
ATOM 638 C CA . GLN A 1 84 ? 3.869 5.610 -5.806 1.00 72.00 84 GLN A CA 1
ATOM 639 C C . GLN A 1 84 ? 2.565 6.415 -5.755 1.00 72.00 84 GLN A C 1
ATOM 641 O O . GLN A 1 84 ? 1.566 5.969 -6.362 1.00 72.00 84 GLN A O 1
#

Organism: NCBI:txid1563983

pLDDT: mean 83.05, std 11.78, range [54.12, 96.94]

Mean predicted aligned error: 7.01 Å

Solvent-accessible surface area (backbone atoms only — not comparable to full-atom values): 5009 Å² total; per-residue (Å²): 110,69,67,60,52,52,53,50,39,54,75,71,59,76,51,95,44,83,79,73,48,63,43,79,40,80,44,80,38,49,43,86,52,48,61,66,54,34,31,78,95,40,50,45,42,52,48,52,26,66,76,47,64,27,48,78,46,70,59,87,76,67,102,60,85,80,49,93,88,35,63,34,50,36,37,38,38,15,32,58,86,55,65,113

Secondary structure (DSSP, 8-state):
-HHHHHHHHHHTT--SSTTS-EEEEEEEEEHHHHHHHH-GGGHHHHHHHHHH--EEEE----SSPPPTT-EEEEEEEEEGGG--